Protein AF-A0A0C9Z236-F1 (afdb_monomer)

Secondary structure (DSSP, 8-state):
-HHHHHHHHHHHTS--------SS-SS-GGGGS-TT-SS--HHHHH-HHHHHHHHHHHHH---SSHHHHHHHHHHHHHHHHHHHHHHH--TT-TTTTT-HHHHT---SHHHHHHHHHHHHHHHHHHHHHHTT------------------------------

Solvent-accessible surface area (backbone atoms only — not comparable to full-atom values): 10192 Å² total; per-residue (Å²): 113,74,66,63,52,51,43,52,53,56,34,70,70,31,53,82,58,86,75,75,84,68,86,72,78,88,56,61,74,71,32,73,53,64,89,82,58,90,68,78,65,61,56,53,27,63,34,68,65,52,36,52,51,51,49,49,40,53,47,66,61,83,68,81,27,24,76,60,32,51,44,42,54,47,31,54,49,50,54,42,50,50,16,52,47,39,65,71,65,50,80,84,37,85,92,50,52,86,40,63,55,51,81,61,34,69,28,34,71,70,50,36,49,53,49,52,51,37,49,50,54,44,43,54,51,53,56,60,60,54,77,73,66,74,88,85,82,83,77,87,90,80,85,83,88,84,81,87,85,82,88,87,78,95,80,83,87,85,87,81,89,129

Organism: NCBI:txid765257

Mean predicted aligned error: 12.93 Å

pLDDT: mean 76.94, std 20.73, range [34.56, 97.19]

Sequence (162 aa):
MPRYQKLVELVVALPETESHISTEPALPEWALWTWGAKYLPEHIHLDRDSFLKALAQLEGEKFGSFNQGGPIVLGLGLLLRECNRAQEVEEDDPEVSHLDFLLNSNLGIQRAEDVLCAVESVIARLEQGSVGMNPEEMDNHKDKEDAEKKAGTSKEKEKARK

Structure (mmCIF, N/CA/C/O backbone):
data_AF-A0A0C9Z236-F1
#
_entry.id   AF-A0A0C9Z236-F1
#
loop_
_atom_site.group_PDB
_atom_site.id
_atom_site.type_symbol
_atom_site.label_atom_id
_atom_site.label_alt_id
_atom_site.label_comp_id
_atom_site.label_asym_id
_atom_site.label_entity_id
_atom_site.label_seq_id
_atom_site.pdbx_PDB_ins_code
_atom_site.Cartn_x
_atom_site.Cartn_y
_atom_site.Cartn_z
_atom_site.occupancy
_atom_site.B_iso_or_equiv
_atom_site.auth_seq_id
_atom_site.auth_comp_id
_atom_site.auth_asym_id
_atom_site.auth_atom_id
_atom_site.pdbx_PDB_model_num
ATOM 1 N N . MET A 1 1 ? 2.633 12.594 2.552 1.00 66.00 1 MET A N 1
ATOM 2 C CA . MET A 1 1 ? 1.404 11.786 2.368 1.00 66.00 1 MET A CA 1
ATOM 3 C C . MET A 1 1 ? 0.532 11.857 3.630 1.00 66.00 1 MET A C 1
ATOM 5 O O . MET A 1 1 ? 0.653 10.986 4.482 1.00 66.00 1 MET A O 1
ATOM 9 N N . PRO A 1 2 ? -0.327 12.882 3.793 1.00 83.19 2 PRO A N 1
ATOM 10 C CA . PRO A 1 2 ? -1.093 13.087 5.034 1.00 83.19 2 PRO A CA 1
ATOM 11 C C . PRO A 1 2 ? -2.059 11.941 5.388 1.00 83.19 2 PRO A C 1
ATOM 13 O O . PRO A 1 2 ? -2.239 11.624 6.557 1.00 83.19 2 PRO A O 1
ATOM 16 N N . ARG A 1 3 ? -2.651 11.285 4.380 1.00 90.06 3 ARG A N 1
ATOM 17 C CA . ARG A 1 3 ? -3.635 10.201 4.570 1.00 90.06 3 ARG A CA 1
ATOM 18 C C . ARG A 1 3 ? -3.008 8.938 5.158 1.00 90.06 3 ARG A C 1
ATOM 20 O O . ARG A 1 3 ? -3.497 8.411 6.146 1.00 90.06 3 ARG A O 1
ATOM 27 N N . TYR A 1 4 ? -1.892 8.491 4.585 1.00 91.25 4 TYR A N 1
ATOM 28 C CA . TYR A 1 4 ? -1.168 7.324 5.089 1.00 91.25 4 TYR A CA 1
ATOM 29 C C . TYR A 1 4 ? -0.648 7.556 6.516 1.00 91.25 4 TYR A C 1
ATOM 31 O O . TYR A 1 4 ? -0.754 6.675 7.360 1.00 91.25 4 TYR A O 1
ATOM 39 N N . GLN A 1 5 ? -0.175 8.772 6.811 1.00 93.38 5 GLN A N 1
ATOM 40 C CA . GLN A 1 5 ? 0.234 9.156 8.163 1.00 93.38 5 GLN A CA 1
ATOM 41 C C . GLN A 1 5 ? -0.924 9.045 9.170 1.00 93.38 5 GLN A C 1
ATOM 43 O O . GLN A 1 5 ? -0.751 8.455 10.232 1.00 93.38 5 GLN A O 1
ATOM 48 N N . LYS A 1 6 ? -2.123 9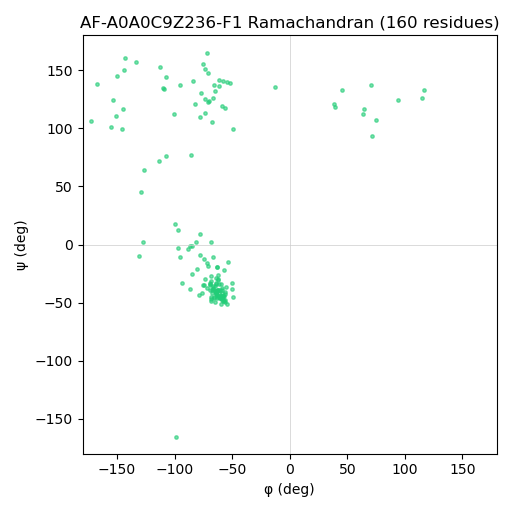.520 8.808 1.00 94.38 6 LYS A N 1
ATOM 49 C CA . LYS A 1 6 ? -3.328 9.362 9.636 1.00 94.38 6 LYS A CA 1
ATOM 50 C C . LYS A 1 6 ? -3.651 7.888 9.912 1.00 94.38 6 LYS A C 1
ATOM 52 O O . LYS A 1 6 ? -3.997 7.541 11.035 1.00 94.38 6 LYS A O 1
ATOM 57 N N . LEU A 1 7 ? -3.530 7.012 8.910 1.00 94.50 7 LEU A N 1
ATOM 58 C CA . LEU A 1 7 ? -3.733 5.573 9.107 1.00 94.50 7 LEU A CA 1
ATOM 59 C C . LEU A 1 7 ? -2.732 4.997 10.122 1.00 94.50 7 LEU A C 1
ATOM 61 O O . LEU A 1 7 ? -3.139 4.270 11.023 1.00 94.50 7 LEU A O 1
ATOM 65 N N . VAL A 1 8 ? -1.446 5.347 10.004 1.00 93.81 8 VAL A N 1
ATOM 66 C CA . VAL A 1 8 ? -0.407 4.926 10.960 1.00 93.81 8 VAL A CA 1
ATOM 67 C C . VAL A 1 8 ? -0.774 5.359 12.380 1.00 93.81 8 VAL A C 1
ATOM 69 O O . VAL A 1 8 ? -0.737 4.539 13.291 1.00 93.81 8 VAL A O 1
ATOM 72 N N . GLU A 1 9 ? -1.174 6.617 12.566 1.00 94.38 9 GLU A N 1
ATOM 73 C CA . GLU A 1 9 ? -1.571 7.159 13.873 1.00 94.38 9 GLU A CA 1
ATOM 74 C C . GLU A 1 9 ? -2.759 6.406 14.480 1.00 94.38 9 GLU A C 1
ATOM 76 O O . GLU A 1 9 ? -2.717 6.041 15.654 1.00 94.38 9 GLU A O 1
ATOM 81 N N . LEU A 1 10 ? -3.787 6.115 13.676 1.00 93.50 10 LEU A N 1
ATOM 82 C CA . LEU A 1 10 ? -4.948 5.348 14.128 1.00 93.50 10 LEU A CA 1
ATOM 83 C C . LEU A 1 10 ? -4.569 3.925 14.546 1.00 93.50 10 LEU A C 1
ATOM 85 O O . LEU A 1 10 ? -5.036 3.460 15.579 1.00 93.50 10 LEU A O 1
ATOM 89 N N . VAL A 1 11 ? -3.719 3.240 13.774 1.00 91.50 11 VAL A N 1
ATOM 90 C CA . VAL A 1 11 ? -3.295 1.867 14.092 1.00 91.50 11 VAL A CA 1
ATOM 91 C C . VAL A 1 11 ? -2.393 1.821 15.323 1.00 91.50 11 VAL A C 1
ATOM 93 O O . VAL A 1 11 ? -2.554 0.926 16.146 1.00 91.50 11 VAL A O 1
ATOM 96 N N . VAL A 1 12 ? -1.482 2.784 15.485 1.00 91.50 12 VAL A N 1
ATOM 97 C CA . VAL A 1 12 ? -0.617 2.898 16.675 1.00 91.50 12 VAL A CA 1
ATOM 98 C C . VAL A 1 12 ? -1.430 3.171 17.945 1.00 91.50 12 VAL A C 1
ATOM 100 O O . VAL A 1 12 ? -1.023 2.761 19.026 1.00 91.50 12 VAL A O 1
ATOM 103 N N . ALA A 1 13 ? -2.585 3.829 17.828 1.00 92.00 13 ALA A N 1
ATOM 104 C CA . ALA A 1 13 ? -3.485 4.069 18.953 1.00 92.00 13 ALA A CA 1
ATOM 105 C C . ALA A 1 13 ? -4.344 2.847 19.346 1.00 92.00 13 ALA A C 1
ATOM 107 O O . ALA A 1 13 ? -5.031 2.898 20.368 1.00 92.00 13 ALA A O 1
ATOM 108 N N . LEU A 1 14 ? -4.345 1.764 18.557 1.00 90.31 14 LEU A N 1
ATOM 109 C CA . LEU A 1 14 ? -5.096 0.549 18.880 1.00 90.31 14 LEU A CA 1
ATOM 110 C C . LEU A 1 14 ? -4.435 -0.233 20.022 1.00 90.31 14 LEU A C 1
ATOM 112 O O . LEU A 1 14 ? -3.211 -0.224 20.153 1.00 90.31 14 LEU A O 1
ATOM 116 N N . PRO A 1 15 ? -5.219 -0.976 20.823 1.00 88.38 15 PRO A N 1
ATOM 117 C CA . PRO A 1 15 ? -4.661 -1.796 21.885 1.00 88.38 15 PRO A CA 1
ATOM 118 C C . PRO A 1 15 ? -3.725 -2.875 21.327 1.00 88.38 15 PRO A C 1
ATOM 120 O O . PRO A 1 15 ? -4.002 -3.520 20.308 1.00 88.38 15 PRO A O 1
ATOM 123 N N . GLU A 1 16 ? -2.634 -3.125 22.044 1.00 82.94 16 GLU A N 1
ATOM 124 C CA . GLU A 1 16 ? -1.822 -4.324 21.866 1.00 82.94 16 GLU A CA 1
ATOM 125 C C . GLU A 1 16 ? -2.549 -5.485 22.550 1.00 82.94 16 GLU A C 1
ATOM 127 O O . GLU A 1 16 ? -2.697 -5.520 23.769 1.00 82.94 16 GLU A O 1
ATOM 132 N N . THR A 1 17 ? -3.083 -6.421 21.768 1.00 75.94 17 THR A N 1
ATOM 133 C CA . THR A 1 17 ? -3.713 -7.638 22.300 1.00 75.94 17 THR A CA 1
ATOM 134 C C . THR A 1 17 ? -2.833 -8.828 21.957 1.00 75.94 17 THR A C 1
ATOM 136 O O . THR A 1 17 ? -2.372 -8.933 20.816 1.00 75.94 17 THR A O 1
ATOM 139 N N . GLU A 1 18 ? -2.594 -9.729 22.913 1.00 57.56 18 GLU A N 1
ATOM 140 C CA . GLU A 1 18 ? -1.929 -10.998 22.614 1.00 57.56 18 GLU A CA 1
ATOM 141 C C . GLU A 1 18 ? -2.756 -11.745 21.567 1.00 57.56 18 GLU A C 1
ATOM 143 O O . GLU A 1 18 ? -3.938 -12.040 21.762 1.00 57.56 18 GLU A O 1
ATOM 148 N N . SER A 1 19 ? -2.151 -12.005 20.409 1.00 53.66 19 SER A N 1
ATOM 149 C CA . SER A 1 19 ? -2.810 -12.760 19.358 1.00 53.66 19 SER A CA 1
ATOM 150 C C . SER A 1 19 ? -2.981 -14.197 19.845 1.00 53.66 19 SER A C 1
ATOM 152 O O . SER A 1 19 ? -2.023 -14.974 19.853 1.00 53.66 19 SER A O 1
ATOM 154 N N . HIS A 1 20 ? -4.198 -14.586 20.217 1.00 51.81 20 HIS A N 1
ATOM 155 C CA . HIS A 1 20 ? -4.556 -15.996 20.163 1.00 51.81 20 HIS A CA 1
ATOM 156 C C . HIS A 1 20 ? -4.320 -16.441 18.721 1.00 51.81 20 HIS A C 1
ATOM 158 O O . HIS A 1 20 ? -4.895 -15.860 17.803 1.00 51.81 20 HIS A O 1
ATOM 164 N N . ILE A 1 21 ? -3.394 -17.385 18.540 1.00 46.97 21 ILE A N 1
ATOM 165 C CA . ILE A 1 21 ? -2.898 -17.863 17.247 1.00 46.97 21 ILE A CA 1
ATOM 166 C C . ILE A 1 21 ? -4.098 -18.193 16.352 1.00 46.97 21 ILE A C 1
ATOM 168 O O . ILE A 1 21 ? -4.722 -19.244 16.493 1.00 46.97 21 ILE A O 1
ATOM 172 N N . SER A 1 22 ? -4.438 -17.273 15.451 1.00 51.56 22 SER A N 1
ATOM 173 C CA . SER A 1 22 ? -5.369 -17.543 14.366 1.00 51.56 22 SER A CA 1
ATOM 174 C C . SER A 1 22 ? -4.607 -18.342 13.323 1.00 51.56 22 SER A C 1
ATOM 176 O O . SER A 1 22 ? -3.475 -18.010 12.970 1.00 51.56 22 SER A O 1
ATOM 178 N N . THR A 1 23 ? -5.199 -19.444 12.884 1.00 53.34 23 THR A N 1
ATOM 179 C CA . THR A 1 23 ? -4.620 -20.313 11.864 1.00 53.34 23 THR A CA 1
ATOM 180 C C . THR A 1 23 ? -4.676 -19.581 10.516 1.00 53.34 23 THR A C 1
ATOM 182 O O . THR A 1 23 ? -5.754 -19.175 10.100 1.00 53.34 23 THR A O 1
ATOM 185 N N . GLU A 1 24 ? -3.503 -19.422 9.892 1.00 50.25 24 GLU A N 1
ATOM 186 C CA . GLU A 1 24 ? -3.189 -18.726 8.625 1.00 50.25 24 GLU A CA 1
ATOM 187 C C . GLU A 1 24 ? -3.282 -17.184 8.598 1.00 50.25 24 GLU A C 1
ATOM 189 O O . GLU A 1 24 ? -4.227 -16.590 9.120 1.00 50.25 24 GLU A O 1
ATOM 194 N N . PRO A 1 25 ? -2.306 -16.500 7.962 1.00 51.72 25 PRO A N 1
ATOM 195 C CA . PRO A 1 25 ? -2.398 -15.066 7.738 1.00 51.72 25 PRO A CA 1
ATOM 196 C C . PRO A 1 25 ? -3.431 -14.784 6.638 1.00 51.72 25 PRO A C 1
ATOM 198 O O . PRO A 1 25 ? -3.296 -15.256 5.513 1.00 51.72 25 PRO A O 1
ATOM 201 N N . ALA A 1 26 ? -4.429 -13.948 6.930 1.00 68.62 26 ALA A N 1
ATOM 202 C CA . ALA A 1 26 ? -5.390 -13.441 5.941 1.00 68.62 26 ALA A CA 1
ATOM 203 C C . ALA A 1 26 ? -4.763 -12.470 4.909 1.00 68.62 26 ALA A C 1
ATOM 205 O O . ALA A 1 26 ? -5.452 -11.931 4.044 1.00 68.62 26 ALA A O 1
ATOM 206 N N . LEU A 1 27 ? -3.450 -12.238 4.996 1.00 76.81 27 LEU A N 1
ATOM 207 C CA . LEU A 1 27 ? -2.720 -11.221 4.250 1.00 76.81 27 LEU A CA 1
ATOM 208 C C . LEU A 1 27 ? -1.759 -11.848 3.234 1.00 76.81 27 LEU A C 1
ATOM 210 O O . LEU A 1 27 ? -1.266 -12.955 3.466 1.00 76.81 27 LEU A O 1
ATOM 214 N N . PRO A 1 28 ? -1.441 -11.139 2.133 1.00 75.69 28 PRO A N 1
ATOM 215 C CA . PRO A 1 28 ? -0.392 -11.567 1.216 1.00 75.69 28 PRO A CA 1
ATOM 216 C C . PRO A 1 28 ? 0.915 -11.849 1.965 1.00 75.69 28 PRO A C 1
ATOM 218 O O . PRO A 1 28 ? 1.307 -11.075 2.835 1.00 75.69 28 PRO A O 1
ATOM 221 N N . GLU A 1 29 ? 1.625 -12.919 1.605 1.00 78.44 29 GLU A N 1
ATOM 222 C CA . GLU A 1 29 ? 2.864 -13.323 2.291 1.00 78.44 29 GLU A CA 1
ATOM 223 C C . GLU A 1 29 ? 3.910 -12.196 2.321 1.00 78.44 29 GLU A C 1
ATOM 225 O O . GLU A 1 29 ? 4.579 -11.975 3.330 1.00 78.44 29 GLU A O 1
ATOM 230 N N . TRP A 1 30 ? 3.997 -11.410 1.246 1.00 80.00 30 TRP A N 1
ATOM 231 C CA . TRP A 1 30 ? 4.899 -10.263 1.172 1.00 80.00 30 TRP A CA 1
ATOM 232 C C . TRP A 1 30 ? 4.476 -9.087 2.061 1.00 80.00 30 TRP A C 1
ATOM 234 O O . TRP A 1 30 ? 5.304 -8.240 2.375 1.00 80.00 30 TRP A O 1
ATOM 244 N N . ALA A 1 31 ? 3.222 -9.015 2.516 1.00 73.56 31 ALA A N 1
ATOM 245 C CA . ALA A 1 31 ? 2.789 -8.000 3.482 1.00 73.56 31 ALA A CA 1
ATOM 246 C C . ALA A 1 31 ? 3.309 -8.300 4.901 1.00 73.56 31 ALA A C 1
ATOM 248 O O . ALA A 1 31 ? 3.277 -7.433 5.771 1.00 73.56 31 ALA A O 1
ATOM 249 N N . LEU A 1 32 ? 3.835 -9.512 5.121 1.00 71.62 32 LEU A N 1
ATOM 250 C CA . LEU A 1 32 ? 4.590 -9.892 6.316 1.00 71.62 32 LEU A CA 1
ATOM 251 C C . LEU A 1 32 ? 6.095 -9.606 6.169 1.00 71.62 32 LEU A C 1
ATOM 253 O O . LEU A 1 32 ? 6.860 -9.842 7.106 1.00 71.62 32 LEU A O 1
ATOM 257 N N . TRP A 1 33 ? 6.552 -9.134 5.001 1.00 69.00 33 TRP A N 1
ATOM 258 C CA . TRP A 1 33 ? 7.965 -8.842 4.776 1.00 69.00 33 TRP A CA 1
ATOM 259 C C . TRP A 1 33 ? 8.421 -7.620 5.551 1.00 69.00 33 TRP A C 1
ATOM 261 O O . TRP A 1 33 ? 7.709 -6.633 5.709 1.00 69.00 33 TRP A O 1
ATOM 271 N N . THR A 1 34 ? 9.681 -7.651 5.967 1.00 59.12 34 THR A N 1
ATOM 272 C CA . THR A 1 34 ? 10.339 -6.469 6.506 1.00 59.12 34 THR A CA 1
ATOM 273 C C . THR A 1 34 ? 10.701 -5.507 5.372 1.00 59.12 34 THR A C 1
ATOM 275 O O . THR A 1 34 ? 10.929 -5.906 4.228 1.00 59.12 34 THR A O 1
ATOM 278 N N . TRP A 1 35 ? 10.820 -4.217 5.695 1.00 56.78 35 TRP A N 1
ATOM 279 C CA . TRP A 1 35 ? 11.199 -3.152 4.753 1.00 56.78 35 TRP A CA 1
ATOM 280 C C . TRP A 1 35 ? 12.507 -3.403 3.976 1.00 56.78 35 TRP A C 1
ATOM 282 O O . TRP A 1 35 ? 12.751 -2.719 2.981 1.00 56.78 35 TRP A O 1
ATOM 292 N N . GLY A 1 36 ? 13.334 -4.359 4.422 1.00 58.12 36 GLY A N 1
ATOM 293 C CA . GLY A 1 36 ? 14.622 -4.713 3.826 1.00 58.12 36 GLY A CA 1
ATOM 294 C C . GLY 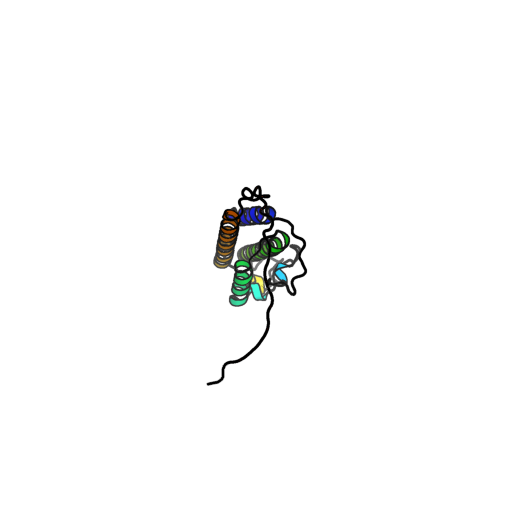A 1 36 ? 14.542 -5.445 2.482 1.00 58.12 36 GLY A C 1
ATOM 295 O O . GLY A 1 36 ? 15.543 -5.481 1.770 1.00 58.12 36 GLY A O 1
ATOM 296 N N . ALA A 1 37 ? 13.384 -5.993 2.095 1.00 68.88 37 ALA A N 1
ATOM 297 C CA . ALA A 1 37 ? 13.205 -6.525 0.745 1.00 68.88 37 ALA A CA 1
ATOM 298 C C . ALA A 1 37 ? 13.251 -5.387 -0.294 1.00 68.88 37 ALA A C 1
ATOM 300 O O . ALA A 1 37 ? 12.509 -4.398 -0.184 1.00 68.88 37 ALA A O 1
ATOM 301 N N . LYS A 1 38 ? 14.132 -5.526 -1.301 1.00 80.06 38 LYS A N 1
ATOM 302 C CA . LYS A 1 38 ? 14.419 -4.450 -2.263 1.00 80.06 38 LYS A CA 1
ATOM 303 C C . LYS A 1 38 ? 13.219 -4.125 -3.152 1.00 80.06 38 LYS A C 1
ATOM 305 O O . LYS A 1 38 ? 13.011 -2.943 -3.359 1.00 80.06 38 LYS A O 1
ATOM 310 N N . TYR A 1 39 ? 12.417 -5.100 -3.584 1.00 85.19 39 TYR A N 1
ATOM 311 C CA . TYR A 1 39 ? 11.205 -4.912 -4.406 1.00 85.19 39 TYR A CA 1
ATOM 312 C C . TYR A 1 39 ? 10.118 -5.903 -3.988 1.00 85.19 39 TYR A C 1
ATOM 314 O O . TYR A 1 39 ? 10.437 -6.910 -3.351 1.00 85.19 39 TYR A O 1
ATOM 322 N N . LEU A 1 40 ? 8.855 -5.632 -4.330 1.00 89.56 40 LEU A N 1
ATOM 323 C CA . LEU A 1 40 ? 7.801 -6.645 -4.212 1.00 89.56 40 LEU A CA 1
ATOM 324 C C . LEU A 1 40 ? 7.964 -7.725 -5.295 1.00 89.56 40 LEU A C 1
ATOM 326 O O . LEU A 1 40 ? 8.714 -7.535 -6.254 1.00 89.56 40 LEU A O 1
ATOM 330 N N . PRO A 1 41 ? 7.291 -8.882 -5.154 1.00 90.00 41 PRO A N 1
ATOM 331 C CA . PRO A 1 41 ? 7.316 -9.912 -6.183 1.00 90.00 41 PRO A CA 1
ATOM 332 C C . PRO A 1 41 ? 6.904 -9.384 -7.563 1.00 90.00 41 PRO A C 1
ATOM 334 O O . PRO A 1 41 ? 5.923 -8.655 -7.689 1.00 90.00 41 PRO A O 1
ATOM 337 N N . GLU A 1 42 ? 7.598 -9.834 -8.607 1.00 91.31 42 GLU A N 1
ATOM 338 C CA . GLU A 1 42 ? 7.403 -9.414 -10.004 1.00 91.31 42 GLU A CA 1
ATOM 339 C C . GLU A 1 42 ? 5.941 -9.477 -10.481 1.00 91.31 42 GLU A C 1
ATOM 341 O O . GLU A 1 42 ? 5.469 -8.575 -11.170 1.00 91.31 42 GLU A O 1
ATOM 346 N N . HIS A 1 43 ? 5.181 -10.495 -10.069 1.00 91.19 43 HIS A N 1
ATOM 347 C CA . HIS A 1 43 ? 3.773 -10.624 -10.456 1.00 91.19 43 HIS A CA 1
ATOM 348 C C . HIS A 1 43 ? 2.900 -9.459 -9.960 1.00 91.19 43 HIS A C 1
ATOM 350 O O . HIS A 1 43 ? 1.910 -9.139 -10.603 1.00 91.19 43 HIS A O 1
ATOM 356 N N . ILE A 1 44 ? 3.271 -8.779 -8.869 1.00 93.25 44 ILE A N 1
ATOM 357 C CA . ILE A 1 44 ? 2.575 -7.566 -8.416 1.00 93.25 44 ILE A CA 1
ATOM 358 C C . ILE A 1 44 ? 2.803 -6.405 -9.393 1.00 93.25 44 ILE A C 1
ATOM 360 O O . ILE A 1 44 ? 1.915 -5.575 -9.567 1.00 93.25 44 ILE A O 1
ATOM 364 N N . HIS A 1 45 ? 3.963 -6.356 -10.051 1.00 93.12 45 HIS A N 1
ATOM 365 C CA . HIS A 1 45 ? 4.291 -5.324 -11.033 1.00 93.12 45 HIS A CA 1
ATOM 366 C C . HIS A 1 45 ? 3.639 -5.585 -12.388 1.00 93.12 45 HIS A C 1
ATOM 368 O O . HIS A 1 45 ? 3.122 -4.663 -13.015 1.00 93.12 45 HIS A O 1
ATOM 374 N N . LEU A 1 46 ? 3.666 -6.835 -12.846 1.00 93.44 46 LEU A N 1
ATOM 375 C CA . LEU A 1 46 ? 3.275 -7.183 -14.210 1.00 93.44 46 LEU A CA 1
ATOM 376 C C . LEU A 1 46 ? 1.807 -7.587 -14.337 1.00 93.44 46 LEU A C 1
ATOM 378 O O . LEU A 1 46 ? 1.184 -7.294 -15.356 1.00 93.44 46 LEU A O 1
ATOM 382 N N . ASP A 1 47 ? 1.226 -8.222 -13.321 1.00 93.25 47 ASP A N 1
ATOM 383 C CA . ASP A 1 47 ? -0.164 -8.664 -13.360 1.00 93.25 47 ASP A CA 1
ATOM 384 C C . ASP A 1 47 ? -1.081 -7.693 -12.603 1.00 93.25 47 ASP A C 1
ATOM 386 O O . ASP A 1 47 ? -1.067 -7.571 -11.374 1.00 93.25 47 ASP A O 1
ATOM 390 N N . ARG A 1 48 ? -1.939 -7.019 -13.375 1.00 89.19 48 ARG A N 1
ATOM 391 C CA . ARG A 1 48 ? -2.957 -6.104 -12.858 1.00 89.19 48 ARG A CA 1
ATOM 392 C C . ARG A 1 48 ? -3.882 -6.787 -11.852 1.00 89.19 48 ARG A C 1
ATOM 394 O O . ARG A 1 48 ? -4.245 -6.159 -10.855 1.00 89.19 48 ARG A O 1
ATOM 401 N N . ASP A 1 49 ? -4.285 -8.024 -12.116 1.00 92.81 49 ASP A N 1
ATOM 402 C CA . ASP A 1 49 ? -5.255 -8.723 -11.277 1.00 92.81 49 ASP A CA 1
ATOM 403 C C . ASP A 1 49 ? -4.618 -9.123 -9.947 1.00 92.81 49 ASP A C 1
ATOM 405 O O . ASP A 1 49 ? -5.243 -8.982 -8.895 1.00 92.81 49 ASP A O 1
ATOM 409 N N . SER A 1 50 ? -3.345 -9.524 -9.968 1.00 92.56 50 SER A N 1
ATOM 410 C CA . SER A 1 50 ? -2.557 -9.784 -8.763 1.00 92.56 50 SER A CA 1
ATOM 411 C C . SER A 1 50 ? -2.457 -8.563 -7.848 1.00 92.56 50 SER A C 1
ATOM 413 O O . SER A 1 50 ? -2.722 -8.680 -6.648 1.00 92.56 50 SER A O 1
ATOM 415 N N . PHE A 1 51 ? -2.141 -7.383 -8.395 1.00 94.19 51 PHE A N 1
ATOM 416 C CA . PHE A 1 51 ? -2.116 -6.144 -7.612 1.00 94.19 51 PHE A CA 1
ATOM 417 C C . PHE A 1 51 ? -3.483 -5.834 -6.996 1.00 94.19 51 PHE A C 1
ATOM 419 O O . PHE A 1 51 ? -3.588 -5.613 -5.789 1.00 94.19 51 PHE A O 1
ATOM 426 N N . LEU A 1 52 ? -4.542 -5.837 -7.813 1.00 94.69 52 LEU A N 1
ATOM 427 C CA . LEU A 1 52 ? -5.891 -5.488 -7.362 1.00 94.69 52 LEU A CA 1
ATOM 428 C C . LEU A 1 52 ? -6.409 -6.467 -6.311 1.00 94.69 52 LEU A C 1
ATOM 430 O O . LEU A 1 52 ? -7.031 -6.052 -5.337 1.00 94.69 52 LEU A O 1
ATOM 434 N N . LYS A 1 53 ? -6.118 -7.759 -6.473 1.00 94.06 53 LYS A N 1
ATOM 435 C CA . LYS A 1 53 ? -6.465 -8.785 -5.493 1.00 94.06 53 LYS A CA 1
ATOM 436 C C . LYS A 1 53 ? -5.760 -8.542 -4.164 1.00 94.06 53 LYS A C 1
ATOM 438 O O . LYS A 1 53 ? -6.408 -8.617 -3.123 1.00 94.06 53 LYS A O 1
ATOM 443 N N . ALA A 1 54 ? -4.465 -8.236 -4.186 1.00 93.44 54 ALA A N 1
ATOM 444 C CA . ALA A 1 54 ? -3.725 -7.976 -2.960 1.00 93.44 54 ALA A CA 1
ATOM 445 C C . ALA A 1 54 ? -4.181 -6.682 -2.269 1.00 93.44 54 ALA A C 1
ATOM 447 O O . ALA A 1 54 ? -4.334 -6.655 -1.048 1.00 93.44 54 ALA A O 1
ATOM 448 N N . LEU A 1 55 ? -4.473 -5.636 -3.048 1.00 95.69 55 LEU A N 1
ATOM 449 C CA . LEU A 1 55 ? -5.056 -4.401 -2.533 1.00 95.69 55 LEU A CA 1
ATOM 450 C C . LEU A 1 55 ? -6.424 -4.657 -1.887 1.00 95.69 55 LEU A C 1
ATOM 452 O O . LEU A 1 55 ? -6.652 -4.221 -0.765 1.00 95.69 55 LEU A O 1
ATOM 456 N N . ALA A 1 56 ? -7.294 -5.426 -2.545 1.00 94.62 56 ALA A N 1
ATOM 457 C CA . ALA A 1 56 ? -8.608 -5.787 -2.017 1.00 94.62 56 ALA A CA 1
ATOM 458 C C . ALA A 1 56 ? -8.524 -6.647 -0.744 1.00 94.62 56 ALA A C 1
ATOM 460 O O . ALA A 1 56 ? -9.370 -6.516 0.136 1.00 94.62 56 ALA A O 1
ATOM 461 N N . GLN A 1 57 ? -7.510 -7.510 -0.617 1.00 93.12 57 GLN A N 1
ATOM 462 C CA . GLN A 1 57 ? -7.259 -8.264 0.617 1.00 93.12 57 GLN A CA 1
ATOM 463 C C . GLN A 1 57 ? -6.888 -7.327 1.774 1.00 93.12 57 GLN A C 1
ATOM 465 O O . GLN A 1 57 ? -7.508 -7.393 2.833 1.00 93.12 57 GLN A O 1
ATOM 470 N N . LEU A 1 58 ? -5.940 -6.410 1.554 1.00 93.94 58 LEU A N 1
ATOM 471 C CA . LEU A 1 58 ? -5.529 -5.420 2.558 1.00 93.94 58 LEU A CA 1
ATOM 472 C C . LEU A 1 58 ? -6.676 -4.472 2.936 1.00 93.94 58 LEU A C 1
ATOM 474 O O . LEU A 1 58 ? -6.898 -4.195 4.113 1.00 93.94 58 LEU A O 1
ATOM 478 N N . GLU A 1 59 ? -7.424 -3.988 1.943 1.00 94.75 59 GLU A N 1
ATOM 479 C CA . GLU A 1 59 ? -8.580 -3.117 2.147 1.00 94.75 59 GLU A CA 1
ATOM 480 C C . GLU A 1 59 ? -9.722 -3.850 2.853 1.00 94.75 59 GLU A C 1
ATOM 482 O O . GLU A 1 59 ? -10.404 -3.255 3.681 1.00 94.75 59 GLU A O 1
ATOM 487 N N . GLY A 1 60 ? -9.953 -5.125 2.543 1.00 90.88 60 GLY A N 1
ATOM 488 C CA . GLY A 1 60 ? -11.052 -5.920 3.085 1.00 90.88 60 GLY A CA 1
ATOM 489 C C . GLY A 1 60 ? -10.849 -6.334 4.540 1.00 90.88 60 GLY A C 1
ATOM 490 O O . GLY A 1 60 ? -11.831 -6.428 5.284 1.00 90.88 60 GLY A O 1
ATOM 491 N N . GLU A 1 61 ? -9.599 -6.501 4.970 1.00 90.00 61 GLU A N 1
ATOM 492 C CA . GLU A 1 61 ? -9.269 -7.017 6.296 1.00 90.00 61 GLU A CA 1
ATOM 493 C C . GLU A 1 61 ? -9.796 -6.104 7.414 1.00 90.00 61 GLU A C 1
ATOM 495 O O . GLU A 1 61 ? -9.736 -4.869 7.339 1.00 90.00 61 GLU A O 1
ATOM 500 N N . LYS A 1 62 ? -10.372 -6.718 8.451 1.00 89.94 62 LYS A N 1
ATOM 501 C CA . LYS A 1 62 ? -10.906 -6.022 9.627 1.00 89.94 62 LYS A CA 1
ATOM 502 C C . LYS A 1 62 ? -10.005 -6.305 10.814 1.00 89.94 62 LYS A C 1
ATOM 504 O O . LYS A 1 62 ? -9.685 -7.453 11.088 1.00 89.94 62 LYS A O 1
ATOM 509 N N . PHE A 1 63 ? -9.665 -5.265 11.559 1.00 88.94 63 PHE A N 1
ATOM 510 C CA . PHE A 1 63 ? -8.785 -5.383 12.710 1.00 88.94 63 PHE A CA 1
ATOM 511 C C . PHE A 1 63 ? -9.216 -4.436 13.824 1.00 88.94 63 PHE A C 1
ATOM 513 O O . PHE A 1 63 ? -9.796 -3.382 13.566 1.00 88.94 63 PHE A O 1
ATOM 520 N N . GLY A 1 64 ? -8.937 -4.840 15.063 1.00 87.56 64 GLY A N 1
ATOM 521 C CA . GLY A 1 64 ? -9.220 -4.047 16.265 1.00 87.56 64 GLY A CA 1
ATOM 522 C C . GLY A 1 64 ? -8.015 -3.871 17.187 1.00 87.56 64 GLY A C 1
ATOM 523 O O . GLY A 1 64 ? -8.146 -3.276 18.249 1.00 87.56 64 GLY A O 1
ATOM 524 N N . SER A 1 65 ? -6.850 -4.393 16.800 1.00 87.38 65 SER A N 1
ATOM 525 C CA . SER A 1 65 ? -5.612 -4.331 17.581 1.00 87.38 65 SER A CA 1
ATOM 526 C C . SER A 1 65 ? -4.432 -3.910 16.712 1.00 87.38 65 SER A C 1
ATOM 528 O O . SER A 1 65 ? -4.441 -4.118 15.493 1.00 87.38 65 SER A O 1
ATOM 530 N N . PHE A 1 66 ? -3.390 -3.374 17.348 1.00 87.94 66 PHE A N 1
ATOM 531 C CA . PHE A 1 66 ? -2.144 -3.009 16.672 1.00 87.94 66 PHE A CA 1
ATOM 532 C C . PHE A 1 66 ? -1.516 -4.208 15.944 1.00 87.94 66 PHE A C 1
ATOM 534 O O . PHE A 1 66 ? -1.140 -4.096 14.781 1.00 87.94 66 PHE A O 1
ATOM 541 N N . ASN A 1 67 ? -1.478 -5.381 16.585 1.00 85.94 67 ASN A N 1
ATOM 542 C CA . ASN A 1 67 ? -0.859 -6.591 16.028 1.00 85.94 67 ASN A CA 1
ATOM 543 C C . ASN A 1 67 ? -1.533 -7.076 14.735 1.00 85.94 67 ASN A C 1
ATOM 545 O O . ASN A 1 67 ? -0.878 -7.658 13.875 1.00 85.94 67 ASN A O 1
ATOM 549 N N . GLN A 1 68 ? -2.833 -6.816 14.583 1.00 86.81 68 GLN A N 1
ATOM 550 C CA . GLN A 1 68 ? -3.583 -7.123 13.364 1.00 86.81 68 GLN A CA 1
ATOM 551 C C . GLN A 1 68 ? -3.489 -5.992 12.327 1.00 86.81 68 GLN A C 1
ATOM 553 O O . GLN A 1 68 ? -3.384 -6.257 11.133 1.00 86.81 68 GLN A O 1
ATOM 558 N N . GLY A 1 69 ? -3.510 -4.732 12.773 1.00 88.62 69 GLY A N 1
ATOM 559 C CA . GLY A 1 69 ? -3.463 -3.560 11.896 1.00 88.62 69 GLY A CA 1
ATOM 560 C C . GLY A 1 69 ? -2.084 -3.267 11.307 1.00 88.62 69 GLY A C 1
ATOM 561 O O . GLY A 1 69 ? -1.982 -2.829 10.164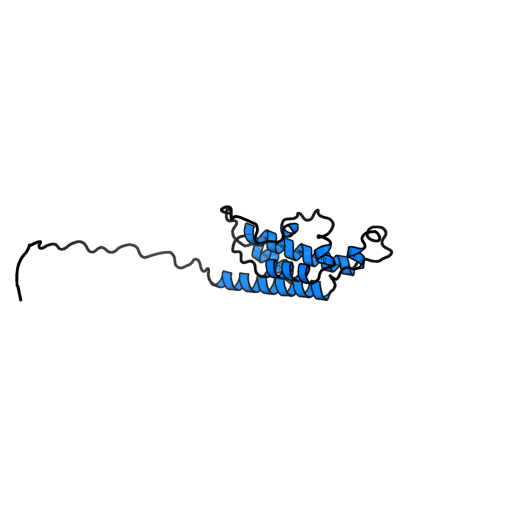 1.00 88.62 69 GLY A O 1
ATOM 562 N N . GLY A 1 70 ? -1.015 -3.529 12.058 1.00 89.12 70 GLY A N 1
ATOM 563 C CA . GLY A 1 70 ? 0.366 -3.237 11.669 1.00 89.12 70 GLY A CA 1
ATOM 564 C C . GLY A 1 70 ? 0.759 -3.841 10.315 1.00 89.12 70 GLY A C 1
ATOM 565 O O . GLY A 1 70 ? 1.211 -3.096 9.443 1.00 89.12 70 GLY A O 1
ATOM 566 N N . PRO A 1 71 ? 0.535 -5.148 10.082 1.00 89.50 71 PRO A N 1
ATOM 567 C CA . PRO A 1 71 ? 0.781 -5.774 8.782 1.00 89.50 71 PRO A CA 1
ATOM 568 C C . PRO A 1 71 ? -0.027 -5.167 7.622 1.00 89.50 71 PRO A C 1
ATOM 570 O O . PRO A 1 71 ? 0.481 -5.071 6.507 1.00 89.50 71 PRO A O 1
ATOM 573 N N . ILE A 1 72 ? -1.259 -4.705 7.866 1.00 91.94 72 ILE A N 1
ATOM 574 C CA . ILE A 1 72 ? -2.095 -4.058 6.838 1.00 91.94 72 ILE A CA 1
ATOM 575 C C . ILE A 1 72 ? -1.502 -2.706 6.448 1.00 91.94 72 ILE A C 1
ATOM 577 O O . ILE A 1 72 ? -1.344 -2.413 5.262 1.00 91.94 72 ILE A O 1
ATOM 581 N N . VAL A 1 73 ? -1.123 -1.900 7.446 1.00 92.00 73 VAL A N 1
ATOM 582 C CA . VAL A 1 73 ? -0.435 -0.620 7.227 1.00 92.00 73 VAL A CA 1
ATOM 583 C C . VAL A 1 73 ? 0.845 -0.846 6.434 1.00 92.00 73 VAL A C 1
ATOM 585 O O . VAL A 1 73 ? 1.054 -0.198 5.412 1.00 92.00 73 VAL A O 1
ATOM 588 N N . LEU A 1 74 ? 1.662 -1.813 6.855 1.00 90.44 74 LEU A N 1
ATOM 589 C CA . LEU A 1 74 ? 2.897 -2.172 6.170 1.00 90.44 74 LEU A CA 1
ATOM 590 C C . LEU A 1 74 ? 2.649 -2.583 4.714 1.00 90.44 74 LEU A C 1
ATOM 592 O O . LEU A 1 74 ? 3.303 -2.046 3.822 1.00 90.44 74 LEU A O 1
ATOM 596 N N . GLY A 1 75 ? 1.683 -3.469 4.459 1.00 92.69 75 GLY A N 1
ATOM 597 C CA . GLY A 1 75 ? 1.330 -3.916 3.113 1.00 92.69 75 GLY A CA 1
ATOM 598 C C . GLY A 1 75 ? 0.903 -2.768 2.194 1.00 92.69 75 GLY A C 1
ATOM 599 O O . GLY A 1 75 ? 1.413 -2.650 1.080 1.00 92.69 75 GLY A O 1
ATOM 600 N N . LEU A 1 76 ? 0.039 -1.867 2.675 1.00 94.56 76 LEU A N 1
ATOM 601 C CA . LEU A 1 76 ? -0.372 -0.671 1.926 1.00 94.56 76 LEU A CA 1
ATOM 602 C C . LEU A 1 76 ? 0.818 0.262 1.652 1.00 94.56 76 LEU A C 1
ATOM 604 O O . LEU A 1 76 ? 0.946 0.799 0.551 1.00 94.56 76 LEU A O 1
ATOM 608 N N . GLY A 1 77 ? 1.719 0.423 2.623 1.00 93.50 77 GLY A N 1
ATOM 609 C CA . GLY A 1 77 ? 2.945 1.204 2.462 1.00 93.50 77 GLY A CA 1
ATOM 610 C C . GLY A 1 77 ? 3.899 0.617 1.425 1.00 93.50 77 GLY A C 1
ATOM 611 O O . GLY A 1 77 ? 4.478 1.365 0.637 1.00 93.50 77 GLY A O 1
ATOM 612 N N . LEU A 1 78 ? 4.038 -0.711 1.388 1.00 92.50 78 LEU A N 1
ATOM 613 C CA . LEU A 1 78 ? 4.849 -1.412 0.393 1.00 92.50 78 LEU A CA 1
ATOM 614 C C . LEU A 1 78 ? 4.270 -1.246 -1.017 1.00 92.50 78 LEU A C 1
ATOM 616 O O . LEU A 1 78 ? 5.023 -0.903 -1.925 1.00 92.50 78 LEU A O 1
ATOM 620 N N . LEU A 1 79 ? 2.952 -1.397 -1.203 1.00 94.00 79 LEU A N 1
ATOM 621 C CA . LEU A 1 79 ? 2.311 -1.150 -2.504 1.00 94.00 79 LEU A CA 1
ATOM 622 C C . LEU A 1 79 ? 2.535 0.286 -2.981 1.00 94.00 79 LEU A C 1
ATOM 624 O O . LEU A 1 79 ? 2.900 0.507 -4.135 1.00 94.00 79 LEU A O 1
ATOM 628 N N . 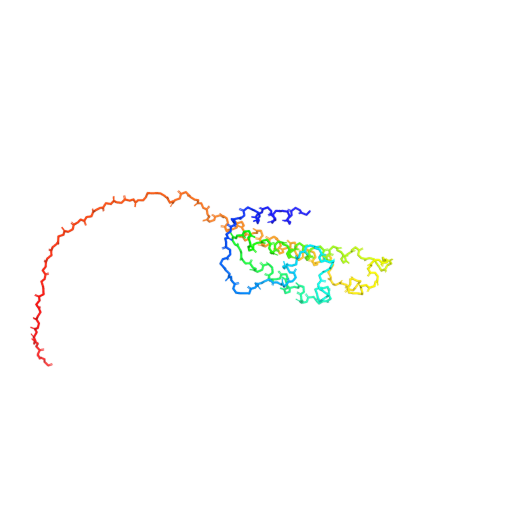LEU A 1 80 ? 2.365 1.264 -2.088 1.00 94.00 80 LEU A N 1
ATOM 629 C CA . LEU A 1 80 ? 2.566 2.674 -2.413 1.00 94.00 80 LEU A CA 1
ATOM 630 C C . LEU A 1 80 ? 4.024 2.972 -2.787 1.00 94.00 80 LEU A C 1
ATOM 632 O O . LEU A 1 80 ? 4.287 3.701 -3.743 1.00 94.00 80 LEU A O 1
ATOM 636 N N . ARG A 1 81 ? 4.977 2.376 -2.059 1.00 91.50 81 ARG A N 1
ATOM 637 C CA . ARG A 1 81 ? 6.412 2.477 -2.345 1.00 91.50 81 ARG A CA 1
ATOM 638 C C . ARG A 1 81 ? 6.747 1.934 -3.731 1.00 91.50 81 ARG A C 1
ATOM 640 O O . ARG A 1 81 ? 7.485 2.590 -4.459 1.00 91.50 81 ARG A O 1
ATOM 647 N N . GLU A 1 82 ? 6.219 0.769 -4.101 1.00 92.00 82 GLU A N 1
ATOM 648 C CA . GLU A 1 82 ? 6.475 0.186 -5.423 1.00 92.00 82 GLU A CA 1
ATOM 649 C C . GLU A 1 82 ? 5.816 0.979 -6.553 1.00 92.00 82 GLU A C 1
ATOM 651 O O . GLU A 1 82 ? 6.429 1.134 -7.605 1.00 92.00 82 GLU A O 1
ATOM 656 N N . CYS A 1 83 ? 4.629 1.556 -6.330 1.00 94.00 83 CYS A N 1
ATOM 657 C CA . CYS A 1 83 ? 4.019 2.462 -7.306 1.00 94.00 83 CYS A CA 1
ATOM 658 C C . CYS A 1 83 ? 4.880 3.709 -7.542 1.00 94.00 83 CYS A C 1
ATOM 660 O O . CYS A 1 83 ? 4.992 4.161 -8.675 1.00 94.00 83 CYS A O 1
ATOM 662 N N . ASN A 1 84 ? 5.492 4.276 -6.498 1.00 90.69 84 ASN A N 1
ATOM 663 C CA . ASN A 1 84 ? 6.397 5.418 -6.662 1.00 90.69 84 ASN A CA 1
ATOM 664 C C . ASN A 1 84 ? 7.682 5.007 -7.388 1.00 90.69 84 ASN A C 1
ATOM 666 O O . ASN A 1 84 ? 8.078 5.663 -8.342 1.00 90.69 84 ASN A O 1
ATOM 670 N N . ARG A 1 85 ? 8.288 3.880 -6.999 1.00 89.06 85 ARG A N 1
ATOM 671 C CA . ARG A 1 85 ? 9.498 3.369 -7.658 1.00 89.06 85 ARG A CA 1
ATOM 672 C C . ARG A 1 85 ? 9.286 3.126 -9.141 1.00 89.06 85 ARG A C 1
ATOM 674 O O . ARG A 1 85 ? 10.094 3.566 -9.938 1.00 89.06 85 ARG A O 1
ATOM 681 N N . ALA A 1 86 ? 8.189 2.479 -9.518 1.00 90.00 86 ALA A N 1
ATOM 682 C CA . ALA A 1 86 ? 7.880 2.220 -10.919 1.00 90.00 86 ALA A CA 1
ATOM 683 C C . ALA A 1 86 ? 7.654 3.500 -11.752 1.00 90.00 86 ALA A C 1
ATOM 685 O O . ALA A 1 86 ? 7.770 3.445 -12.969 1.00 90.00 86 ALA A O 1
ATOM 686 N N . GLN A 1 87 ? 7.363 4.647 -11.125 1.00 88.75 87 GLN A N 1
ATOM 687 C CA . GLN A 1 87 ? 7.293 5.948 -11.808 1.00 88.75 87 GLN A CA 1
ATOM 688 C C . GLN A 1 87 ? 8.656 6.641 -11.935 1.00 88.75 87 GLN A C 1
ATOM 690 O O . GLN A 1 87 ? 8.826 7.481 -12.813 1.00 88.75 87 GLN A O 1
ATOM 695 N N . GLU A 1 88 ? 9.592 6.332 -11.038 1.00 87.31 88 GLU A N 1
ATOM 696 C CA . GLU A 1 88 ? 10.924 6.947 -10.963 1.00 87.31 88 GLU A CA 1
ATOM 697 C C . GLU A 1 88 ? 12.001 6.127 -11.690 1.00 87.31 88 GLU A C 1
ATOM 699 O O . GLU A 1 88 ? 13.120 6.600 -11.857 1.00 87.31 88 GLU A O 1
ATOM 704 N N . VAL A 1 89 ? 11.683 4.898 -12.105 1.00 86.50 89 VAL A N 1
ATOM 705 C CA . VAL A 1 89 ? 12.602 4.024 -12.840 1.00 86.50 89 VAL A CA 1
ATOM 706 C C . VAL A 1 89 ? 12.831 4.575 -14.249 1.00 86.50 89 VAL A C 1
ATOM 708 O O . VAL A 1 89 ? 11.895 4.733 -15.033 1.00 86.50 89 VAL A O 1
ATOM 711 N N . GLU A 1 90 ? 14.099 4.808 -14.576 1.00 82.88 90 GLU A N 1
ATOM 712 C CA . GLU A 1 90 ? 14.564 5.188 -15.908 1.00 82.88 90 GLU A CA 1
ATOM 713 C C . GLU A 1 90 ? 15.306 4.012 -16.562 1.00 82.88 90 GLU A C 1
ATOM 715 O O . GLU A 1 90 ? 16.017 3.262 -15.893 1.00 82.88 90 GLU A O 1
ATOM 720 N N . GLU A 1 91 ? 15.162 3.845 -17.880 1.00 79.81 91 GLU A N 1
ATOM 721 C CA . GLU A 1 91 ? 15.802 2.751 -18.637 1.00 79.81 91 GLU A CA 1
ATOM 722 C C . GLU A 1 91 ? 17.337 2.813 -18.581 1.00 79.81 91 GLU A C 1
ATOM 724 O O . GLU A 1 91 ? 18.007 1.781 -18.563 1.00 79.81 91 GLU A O 1
ATOM 729 N N . ASP A 1 92 ? 17.884 4.022 -18.465 1.00 84.12 92 ASP A N 1
ATOM 730 C CA . ASP A 1 92 ? 19.323 4.271 -18.403 1.00 84.12 92 ASP A CA 1
ATOM 731 C C . ASP A 1 92 ? 19.910 4.133 -16.984 1.00 84.12 92 ASP A C 1
ATOM 733 O O . ASP A 1 92 ? 21.121 4.292 -16.806 1.00 84.12 92 ASP A O 1
ATOM 737 N N . ASP A 1 93 ? 19.097 3.830 -15.963 1.00 84.00 93 ASP A N 1
ATOM 738 C CA . ASP A 1 93 ? 19.588 3.648 -14.596 1.00 84.00 93 ASP A CA 1
ATOM 739 C C . ASP A 1 93 ? 20.341 2.301 -14.469 1.00 84.00 93 ASP A C 1
ATOM 741 O O . ASP A 1 93 ? 19.742 1.217 -14.542 1.00 84.00 93 ASP A O 1
ATOM 745 N N . PRO A 1 94 ? 21.669 2.311 -14.240 1.00 81.56 94 PRO A N 1
ATOM 746 C CA . PRO A 1 94 ? 22.468 1.092 -14.148 1.00 81.56 94 PRO A CA 1
ATOM 747 C C . PRO A 1 94 ? 22.075 0.187 -12.966 1.00 81.56 94 PRO A C 1
ATOM 749 O O . PRO A 1 94 ? 22.386 -1.005 -12.984 1.00 81.56 94 PRO A O 1
ATOM 752 N N . GLU A 1 95 ? 21.391 0.707 -11.942 1.00 81.25 95 GLU A N 1
ATOM 753 C CA . GLU A 1 95 ? 20.970 -0.073 -10.775 1.00 81.25 95 GLU A CA 1
ATOM 754 C C . GLU A 1 95 ? 19.700 -0.902 -11.005 1.00 81.25 95 GLU A C 1
ATOM 756 O O . GLU A 1 95 ? 19.472 -1.868 -10.267 1.00 81.25 95 GLU A O 1
ATOM 761 N N . VAL A 1 96 ? 18.880 -0.543 -11.999 1.00 83.00 96 VAL A N 1
ATOM 762 C CA . VAL A 1 96 ? 17.570 -1.171 -12.262 1.00 83.00 96 VAL A CA 1
ATOM 763 C C . VAL A 1 96 ? 17.349 -1.572 -13.719 1.00 83.00 96 VAL A C 1
ATOM 765 O O . VAL A 1 96 ? 16.429 -2.334 -13.987 1.00 83.00 96 VAL A O 1
ATOM 768 N N . SER A 1 97 ? 18.221 -1.164 -14.642 1.00 81.00 97 SER A N 1
ATOM 769 C CA . SER A 1 97 ? 18.173 -1.524 -16.072 1.00 81.00 97 SER A CA 1
ATOM 770 C C . SER A 1 97 ? 18.204 -3.030 -16.350 1.00 81.00 97 SER A C 1
ATOM 772 O O . SER A 1 97 ? 17.759 -3.475 -17.399 1.00 81.00 97 SER A O 1
ATOM 774 N N . HIS A 1 98 ? 18.701 -3.836 -15.409 1.00 82.75 98 HIS A N 1
ATOM 775 C CA . HIS A 1 98 ? 18.682 -5.300 -15.495 1.00 82.75 98 HIS A CA 1
ATOM 776 C C . HIS A 1 98 ? 17.386 -5.936 -14.956 1.00 82.75 98 HIS A C 1
ATOM 778 O O . HIS A 1 98 ? 17.265 -7.161 -14.938 1.00 82.75 98 HIS A O 1
ATOM 784 N N . LEU A 1 99 ? 16.448 -5.131 -14.451 1.00 86.06 99 LEU A N 1
ATOM 785 C CA . LEU A 1 99 ? 15.188 -5.565 -13.851 1.00 86.06 99 LEU A CA 1
ATOM 786 C C . LEU A 1 99 ? 14.030 -5.232 -14.796 1.00 86.06 99 LEU A C 1
ATOM 788 O O . LEU A 1 99 ? 13.261 -4.302 -14.555 1.00 86.06 99 LEU A O 1
ATOM 792 N N . ASP A 1 100 ? 13.883 -6.037 -15.852 1.00 86.69 100 ASP A N 1
ATOM 793 C CA . ASP A 1 100 ? 12.872 -5.852 -16.907 1.00 86.69 100 ASP A CA 1
ATOM 794 C C . ASP A 1 100 ? 11.452 -5.645 -16.355 1.00 86.69 100 ASP A C 1
ATOM 796 O O . ASP A 1 100 ? 10.660 -4.888 -16.918 1.00 86.69 100 ASP A O 1
ATOM 800 N N . PHE A 1 101 ? 11.116 -6.280 -15.229 1.00 88.25 101 PHE A N 1
ATOM 801 C CA . PHE A 1 101 ? 9.792 -6.152 -14.625 1.00 88.25 101 PHE A CA 1
ATOM 802 C C . PHE A 1 101 ? 9.491 -4.760 -14.054 1.00 88.25 101 PHE A C 1
ATOM 804 O O . PHE A 1 101 ? 8.323 -4.380 -13.979 1.00 88.25 101 PHE A O 1
ATOM 811 N N . LEU A 1 102 ? 10.512 -4.003 -13.639 1.00 86.81 102 LEU A N 1
ATOM 812 C CA . LEU A 1 102 ? 10.338 -2.632 -13.156 1.00 86.81 102 LEU A CA 1
ATOM 813 C C . LEU A 1 102 ? 10.104 -1.676 -14.321 1.00 86.81 102 LEU A C 1
ATOM 815 O O . LEU A 1 102 ? 9.208 -0.841 -14.240 1.00 86.81 102 LEU A O 1
ATOM 819 N N . LEU A 1 103 ? 10.849 -1.855 -15.415 1.00 86.31 103 LEU A N 1
ATOM 820 C CA . LEU A 1 103 ? 10.695 -1.074 -16.646 1.00 86.31 103 LEU A CA 1
ATOM 821 C C . LEU A 1 103 ? 9.325 -1.292 -17.299 1.00 86.31 103 LEU A C 1
ATOM 823 O O . LEU A 1 103 ? 8.738 -0.369 -17.853 1.00 86.31 103 LEU A O 1
ATOM 827 N N . ASN A 1 104 ? 8.7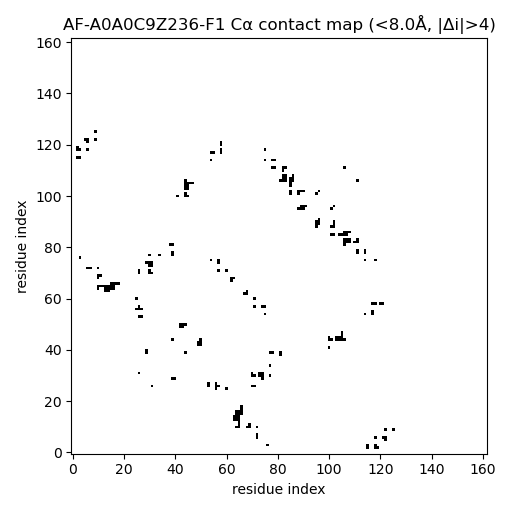90 -2.510 -17.192 1.00 89.62 104 ASN A N 1
ATOM 828 C CA . ASN A 1 104 ? 7.482 -2.889 -17.729 1.00 89.62 104 ASN A CA 1
ATOM 829 C C . ASN A 1 104 ? 6.372 -2.900 -16.662 1.00 89.62 104 ASN A C 1
ATOM 831 O O . ASN A 1 104 ? 5.324 -3.521 -16.851 1.00 89.62 104 ASN A O 1
ATOM 835 N N . SER A 1 105 ? 6.603 -2.249 -15.521 1.00 91.56 105 SER A N 1
ATOM 836 C CA . SER A 1 105 ? 5.677 -2.260 -14.394 1.00 91.56 105 SER A CA 1
ATOM 837 C C . SER A 1 105 ? 4.359 -1.568 -14.744 1.00 91.56 105 SER A C 1
ATOM 839 O O . SER A 1 105 ? 4.322 -0.428 -15.200 1.00 91.56 105 SER A O 1
ATOM 841 N N . ASN A 1 106 ? 3.244 -2.223 -14.424 1.00 92.31 106 ASN A N 1
ATOM 842 C CA . ASN A 1 106 ? 1.904 -1.641 -14.511 1.00 92.31 106 ASN A CA 1
ATOM 843 C C . ASN A 1 106 ? 1.557 -0.757 -13.296 1.00 92.31 106 ASN A C 1
ATOM 845 O O . ASN A 1 106 ? 0.433 -0.250 -13.192 1.00 92.31 106 ASN A O 1
ATOM 849 N N . LEU A 1 107 ? 2.493 -0.579 -12.357 1.00 91.12 107 LEU A N 1
ATOM 850 C CA . LEU A 1 107 ? 2.321 0.227 -11.147 1.00 91.12 107 LEU A CA 1
ATOM 851 C C . LEU A 1 107 ? 2.629 1.701 -11.416 1.00 91.12 107 LEU A C 1
ATOM 853 O O . LEU A 1 107 ? 3.685 2.205 -11.065 1.00 91.12 107 LEU A O 1
ATOM 857 N N . GLY A 1 108 ? 1.695 2.396 -12.058 1.00 87.50 108 GLY A N 1
ATOM 858 C CA . GLY A 1 108 ? 1.787 3.840 -12.292 1.00 87.50 108 GLY A CA 1
ATOM 859 C C . GLY A 1 108 ? 0.992 4.682 -11.288 1.00 87.50 108 GLY A C 1
ATOM 860 O O . GLY A 1 108 ? 0.478 4.184 -10.284 1.00 87.50 108 GLY A O 1
ATOM 861 N N . ILE A 1 109 ? 0.802 5.962 -11.630 1.00 91.38 109 ILE A N 1
ATOM 862 C CA . ILE A 1 109 ? 0.022 6.947 -10.853 1.00 91.38 109 ILE A CA 1
ATOM 863 C C . ILE A 1 109 ? -1.356 6.398 -10.460 1.00 91.38 109 ILE A C 1
ATOM 865 O O . ILE A 1 109 ? -1.740 6.473 -9.297 1.00 91.38 109 ILE A O 1
ATOM 869 N N . GLN A 1 110 ? -2.069 5.768 -11.400 1.00 93.56 110 GLN A N 1
ATOM 870 C CA . GLN A 1 110 ? -3.404 5.225 -11.135 1.00 93.56 110 GLN A CA 1
ATOM 871 C C . GLN A 1 110 ? -3.403 4.182 -10.009 1.00 93.56 110 GLN A C 1
ATOM 873 O O . GLN A 1 110 ? -4.328 4.136 -9.207 1.00 93.56 110 GLN A O 1
ATOM 878 N N . ARG A 1 111 ? -2.358 3.351 -9.922 1.00 95.00 111 ARG A N 1
ATOM 879 C CA . ARG A 1 111 ? -2.239 2.324 -8.878 1.00 95.00 111 ARG A CA 1
ATOM 880 C C . ARG A 1 111 ? -1.881 2.933 -7.530 1.00 95.00 111 ARG A C 1
ATOM 882 O O . ARG A 1 111 ? -2.390 2.476 -6.511 1.00 95.00 111 ARG A O 1
ATOM 889 N N . ALA A 1 112 ? -1.077 3.996 -7.520 1.00 95.19 112 ALA A N 1
ATOM 890 C CA . ALA A 1 112 ? -0.842 4.775 -6.309 1.00 95.19 112 ALA A CA 1
ATOM 891 C C . ALA A 1 112 ? -2.146 5.406 -5.788 1.00 95.19 112 ALA A C 1
ATOM 893 O O . ALA A 1 112 ? -2.407 5.368 -4.586 1.00 95.19 112 ALA A O 1
ATOM 894 N N . GLU A 1 113 ? -2.989 5.938 -6.678 1.00 95.62 113 GLU A N 1
ATOM 895 C CA . GLU A 1 113 ? -4.312 6.464 -6.321 1.00 95.62 113 GLU A CA 1
ATOM 896 C C . GLU A 1 113 ? -5.233 5.377 -5.757 1.00 95.62 113 GLU A C 1
ATOM 898 O O . GLU A 1 113 ? -5.845 5.600 -4.714 1.00 95.62 113 GLU A O 1
ATOM 903 N N . ASP A 1 114 ? -5.276 4.191 -6.375 1.00 96.69 114 ASP A N 1
ATOM 904 C CA . ASP A 1 114 ? -6.057 3.054 -5.870 1.00 96.69 114 ASP A CA 1
ATOM 905 C C . ASP A 1 114 ? -5.654 2.701 -4.422 1.00 96.69 114 ASP A C 1
ATOM 907 O O . ASP A 1 114 ? -6.512 2.498 -3.560 1.00 96.69 114 ASP A O 1
ATOM 911 N N . VAL A 1 115 ? -4.348 2.699 -4.120 1.00 96.94 115 VAL A N 1
ATOM 912 C CA . VAL A 1 115 ? -3.834 2.459 -2.758 1.00 96.94 115 VAL A CA 1
ATOM 913 C C . VAL A 1 115 ? -4.267 3.562 -1.796 1.00 96.94 115 VAL A C 1
ATOM 915 O O . VAL A 1 115 ? -4.656 3.276 -0.664 1.00 96.94 115 VAL A O 1
ATOM 918 N N . LEU A 1 116 ? -4.231 4.826 -2.222 1.00 96.69 116 LEU A N 1
ATOM 919 C CA . LEU A 1 116 ? -4.676 5.944 -1.389 1.00 96.69 116 LEU A CA 1
ATOM 920 C C . LEU A 1 116 ? -6.186 5.904 -1.117 1.00 96.69 116 LEU A C 1
ATOM 922 O O . LEU A 1 116 ? -6.591 6.239 -0.004 1.00 96.69 116 LEU A O 1
ATOM 926 N N . CYS A 1 117 ? -6.999 5.470 -2.080 1.00 96.94 117 CYS A N 1
ATOM 927 C CA . CYS A 1 117 ? -8.429 5.225 -1.882 1.00 96.94 117 CYS A CA 1
ATOM 928 C C . CYS A 1 117 ? -8.660 4.107 -0.855 1.00 96.94 117 CYS A C 1
ATOM 930 O O . CYS A 1 117 ? -9.432 4.291 0.084 1.00 96.94 117 CYS A O 1
ATOM 932 N N . ALA A 1 118 ? -7.932 2.990 -0.957 1.00 97.00 118 ALA A N 1
ATOM 933 C CA . ALA A 1 118 ? -8.014 1.912 0.029 1.00 97.00 118 ALA A CA 1
ATOM 934 C C . ALA A 1 118 ? -7.608 2.381 1.439 1.00 97.00 118 ALA A C 1
ATOM 936 O O . ALA A 1 118 ? -8.253 2.026 2.425 1.00 97.00 118 ALA A O 1
ATOM 937 N N . VAL A 1 119 ? -6.578 3.229 1.554 1.00 97.19 119 VAL A N 1
ATOM 938 C CA . VAL A 1 119 ? -6.191 3.858 2.830 1.00 97.19 119 VAL A CA 1
ATOM 939 C C . VAL A 1 119 ? -7.352 4.665 3.420 1.00 97.19 119 VAL A C 1
ATOM 941 O O . VAL A 1 119 ? -7.620 4.554 4.616 1.00 97.19 119 VAL A O 1
ATOM 944 N N . GLU A 1 120 ? -8.068 5.448 2.611 1.00 96.38 120 GLU A N 1
ATOM 945 C CA . GLU A 1 120 ? -9.249 6.194 3.068 1.00 96.38 120 GLU A CA 1
ATOM 946 C C . GLU A 1 120 ? -10.382 5.267 3.520 1.00 96.38 120 GLU A C 1
ATOM 948 O O . GLU A 1 120 ? -10.964 5.502 4.583 1.00 96.38 120 GLU A O 1
ATOM 953 N N . SER A 1 121 ? -10.650 4.186 2.782 1.00 95.75 121 SER A N 1
ATOM 954 C CA . SER A 1 121 ? -11.623 3.159 3.173 1.00 95.75 121 SER A CA 1
ATOM 955 C C . SER A 1 121 ? -11.286 2.537 4.532 1.00 95.75 121 SER A C 1
ATOM 957 O O . SER A 1 121 ? -12.162 2.369 5.384 1.00 95.75 121 SER A O 1
ATOM 959 N N . VAL A 1 122 ? -10.012 2.202 4.770 1.00 95.25 122 VAL A N 1
ATOM 960 C CA . VAL A 1 122 ? -9.555 1.629 6.047 1.00 95.25 122 VAL A CA 1
ATOM 961 C C . VAL A 1 122 ? -9.712 2.641 7.184 1.00 95.25 122 VAL A C 1
ATOM 963 O O . VAL A 1 122 ? -10.271 2.295 8.224 1.00 95.25 122 VAL A O 1
ATOM 966 N N . ILE A 1 123 ? -9.294 3.895 6.979 1.00 95.25 123 ILE A N 1
ATOM 967 C CA . ILE A 1 123 ? -9.461 4.979 7.962 1.00 95.25 123 ILE A CA 1
ATOM 968 C C . ILE A 1 123 ? -10.935 5.143 8.336 1.00 95.25 123 ILE A C 1
ATOM 970 O O . ILE A 1 123 ? -11.267 5.131 9.520 1.00 95.25 123 ILE A O 1
ATOM 974 N N . ALA A 1 124 ? -11.825 5.234 7.344 1.00 94.31 124 ALA A N 1
ATOM 975 C CA . ALA A 1 124 ? -13.253 5.415 7.578 1.00 94.31 124 ALA A CA 1
ATOM 976 C C . ALA A 1 124 ? -13.848 4.276 8.424 1.00 94.31 124 ALA A C 1
ATOM 978 O O . ALA A 1 124 ? -14.664 4.528 9.311 1.00 94.31 124 ALA A O 1
ATOM 979 N N . ARG A 1 125 ? -13.416 3.026 8.202 1.00 93.25 125 ARG A N 1
ATOM 980 C CA . ARG A 1 125 ? -13.851 1.877 9.015 1.00 93.25 125 ARG A CA 1
ATOM 981 C C . ARG A 1 125 ? -13.342 1.948 10.454 1.00 93.25 125 ARG A C 1
ATOM 983 O O . ARG A 1 125 ? -14.111 1.660 11.370 1.00 93.25 125 ARG A O 1
ATOM 990 N N . LEU A 1 126 ? -12.084 2.337 10.666 1.00 91.44 126 LEU A N 1
ATOM 991 C CA . LEU A 1 126 ? -11.518 2.486 12.012 1.00 91.44 126 LEU A CA 1
ATOM 992 C C . LEU A 1 126 ? -12.218 3.596 12.802 1.00 91.44 126 LEU A C 1
ATOM 994 O O . LEU A 1 126 ? -12.552 3.411 13.971 1.00 91.44 126 LEU A O 1
ATOM 998 N N . GLU A 1 127 ? -12.501 4.725 12.155 1.00 90.94 127 GLU A N 1
ATOM 999 C CA . GLU A 1 127 ? -13.211 5.841 12.782 1.00 90.94 127 GLU A CA 1
ATOM 1000 C C . GLU A 1 127 ? -14.652 5.463 13.149 1.00 90.94 127 GLU A C 1
ATOM 1002 O O . GLU A 1 127 ? -15.105 5.778 14.246 1.00 90.94 127 GLU A O 1
ATOM 1007 N N . GLN A 1 128 ? -15.356 4.711 12.295 1.00 86.06 128 GLN A N 1
ATOM 1008 C CA . GLN A 1 128 ? -16.696 4.195 12.607 1.00 86.06 128 GLN A CA 1
ATOM 1009 C C . GLN A 1 128 ? -16.694 3.196 13.773 1.00 86.06 128 GLN A C 1
ATOM 1011 O O . GLN A 1 128 ? -17.630 3.192 14.570 1.00 86.06 128 GLN A O 1
ATOM 1016 N N . GLY A 1 129 ? -15.653 2.366 13.892 1.00 69.25 129 GLY A N 1
ATOM 1017 C CA . GLY A 1 129 ? -15.489 1.436 15.015 1.00 69.25 129 GLY A CA 1
ATOM 1018 C C . GLY A 1 129 ? -15.191 2.136 16.346 1.00 69.25 129 GLY A C 1
ATOM 1019 O O . GLY A 1 129 ? -15.656 1.687 17.390 1.00 69.25 129 GLY A O 1
ATOM 1020 N N . SER A 1 130 ? -14.477 3.264 16.306 1.00 59.44 130 SER A N 1
ATOM 1021 C CA . SER A 1 130 ? -14.129 4.072 17.484 1.00 59.44 130 SER A CA 1
ATOM 1022 C C . SER A 1 130 ? -15.343 4.774 18.114 1.00 59.44 130 SER A C 1
ATOM 1024 O O . SER A 1 130 ? -15.457 4.854 19.336 1.00 59.44 130 SER A O 1
ATOM 1026 N N . VAL A 1 131 ? -16.322 5.194 17.303 1.00 55.38 131 VAL A N 1
ATOM 1027 C CA . VAL A 1 131 ? -17.540 5.894 17.772 1.00 55.38 131 VAL A CA 1
ATOM 1028 C C . VAL A 1 131 ? -18.462 5.002 18.636 1.00 55.38 131 VAL A C 1
ATOM 1030 O O . VAL A 1 131 ? -19.378 5.507 19.281 1.00 55.38 131 VAL A O 1
ATOM 1033 N N . GLY A 1 132 ? -18.218 3.687 18.706 1.00 42.94 132 GLY A N 1
ATOM 1034 C CA . GLY A 1 132 ? -18.992 2.736 19.517 1.00 42.94 132 GLY A CA 1
ATOM 1035 C C . GLY A 1 132 ? -18.411 2.383 20.893 1.00 42.94 132 GLY A C 1
ATOM 1036 O O . GLY A 1 132 ? -19.043 1.624 21.625 1.00 42.94 132 GLY A O 1
ATOM 1037 N N . MET A 1 133 ? -17.231 2.891 21.262 1.00 41.50 133 MET A N 1
ATOM 1038 C CA . MET A 1 133 ? -16.551 2.553 22.520 1.00 41.50 133 MET A CA 1
ATOM 1039 C C . MET A 1 133 ? -16.475 3.767 23.456 1.00 41.50 133 MET A C 1
ATOM 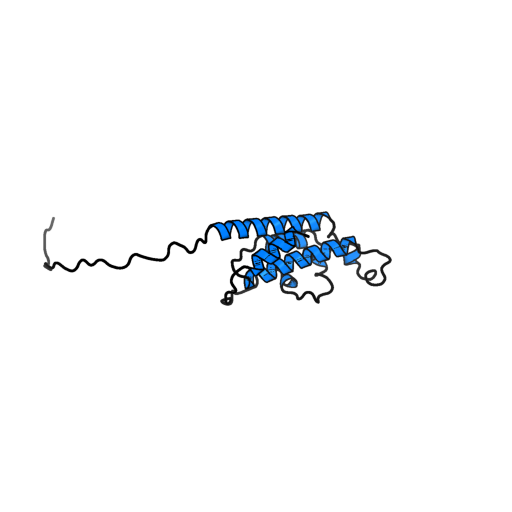1041 O O . MET A 1 133 ? -15.406 4.324 23.682 1.00 41.50 133 MET A O 1
ATOM 1045 N N . ASN A 1 134 ? -17.613 4.168 24.033 1.00 35.62 134 ASN A N 1
ATOM 1046 C CA . ASN A 1 134 ? -17.611 5.008 25.235 1.00 35.62 134 ASN A CA 1
ATOM 1047 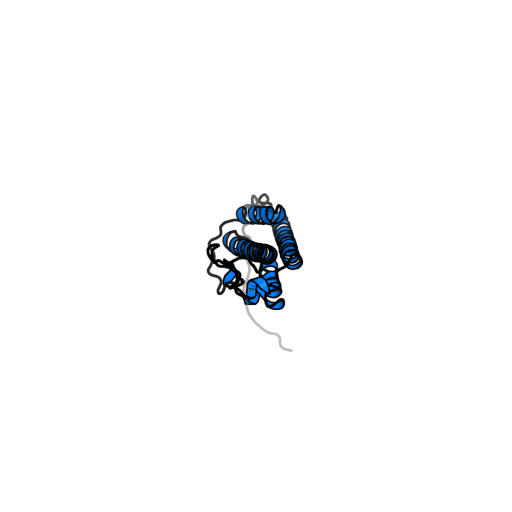C C . ASN A 1 134 ? -17.420 4.110 26.474 1.00 35.62 134 ASN A C 1
ATOM 1049 O O . ASN A 1 134 ? -18.259 3.239 26.705 1.00 35.62 134 ASN A O 1
ATOM 1053 N N . PRO A 1 135 ? -16.374 4.305 27.300 1.00 40.09 135 PRO A N 1
ATOM 1054 C CA . PRO A 1 135 ? -16.141 3.507 28.510 1.00 40.09 135 PRO A CA 1
ATOM 1055 C C . PRO A 1 135 ? -17.013 3.884 29.726 1.00 40.09 135 PRO A C 1
ATOM 1057 O O . PRO A 1 135 ? -16.746 3.402 30.822 1.00 40.09 135 PRO A O 1
ATOM 1060 N N . GLU A 1 136 ? -18.021 4.751 29.589 1.00 42.81 136 GLU A N 1
ATOM 1061 C CA . GLU A 1 136 ? -18.686 5.397 30.740 1.00 42.81 136 GLU A CA 1
ATOM 1062 C C . GLU A 1 136 ? -19.995 4.749 31.247 1.00 42.81 136 GLU A C 1
ATOM 1064 O O . GLU A 1 136 ? -20.662 5.339 32.089 1.00 42.81 136 GLU A O 1
ATOM 1069 N N . GLU A 1 137 ? -20.363 3.527 30.843 1.00 46.94 137 GLU A N 1
ATOM 1070 C CA . GLU A 1 137 ? -21.565 2.848 31.388 1.00 46.94 137 GLU A CA 1
ATOM 1071 C C . GLU A 1 137 ? -21.307 1.413 31.889 1.00 46.94 137 GLU A C 1
ATOM 1073 O O . GLU A 1 137 ? -22.083 0.491 31.651 1.00 46.94 137 GLU A O 1
ATOM 1078 N N . MET A 1 138 ? -20.220 1.203 32.634 1.00 41.25 138 MET A N 1
ATOM 1079 C CA . MET A 1 138 ? -20.076 0.019 33.494 1.00 41.25 138 MET A CA 1
ATOM 1080 C C . MET A 1 138 ? -19.743 0.432 34.926 1.00 41.25 138 MET A C 1
ATOM 1082 O O . MET A 1 138 ? -18.687 0.105 35.453 1.00 41.25 138 MET A O 1
ATOM 1086 N N . ASP A 1 139 ? -20.674 1.127 35.579 1.00 39.44 139 ASP A N 1
ATOM 1087 C CA . ASP A 1 139 ? -20.796 0.997 37.027 1.00 39.44 139 ASP A CA 1
ATOM 1088 C C . ASP A 1 139 ? -22.238 1.218 37.508 1.00 39.44 139 ASP A C 1
ATOM 1090 O O . ASP A 1 139 ? -22.975 2.043 36.977 1.00 39.44 139 ASP A O 1
ATOM 1094 N N . ASN A 1 140 ? -22.600 0.471 38.550 1.00 35.62 140 ASN A N 1
ATOM 1095 C CA . ASN A 1 140 ? -23.879 0.435 39.269 1.00 35.62 140 ASN A CA 1
ATOM 1096 C C . ASN A 1 140 ? -25.115 -0.179 38.582 1.00 35.62 140 ASN A C 1
ATOM 1098 O O . ASN A 1 140 ? -25.997 0.510 38.082 1.00 35.62 140 ASN A O 1
ATOM 1102 N N . HIS A 1 141 ? -25.328 -1.471 38.848 1.00 41.03 141 HIS A N 1
ATOM 1103 C CA . HIS A 1 141 ? -26.398 -1.810 39.794 1.00 41.03 141 HIS A CA 1
ATOM 1104 C C . HIS A 1 141 ? -26.147 -3.168 40.454 1.00 41.03 141 HIS A C 1
ATOM 1106 O O . HIS A 1 141 ? -26.398 -4.231 39.889 1.00 41.03 141 HIS A O 1
ATOM 1112 N N . LYS A 1 142 ? -25.655 -3.103 41.692 1.00 40.78 142 LYS A N 1
ATOM 1113 C CA . LYS A 1 142 ? -25.634 -4.211 42.639 1.00 40.78 142 LYS A CA 1
ATOM 1114 C C . LYS A 1 142 ? -26.867 -4.118 43.546 1.00 40.78 142 LYS A C 1
ATOM 1116 O O . LYS A 1 142 ? -27.194 -3.038 44.031 1.00 40.78 142 LYS A O 1
ATOM 1121 N N . ASP A 1 143 ? -27.477 -5.277 43.764 1.00 40.28 143 ASP A N 1
ATOM 1122 C CA . ASP A 1 143 ? -28.293 -5.695 44.908 1.00 40.28 143 ASP A CA 1
ATOM 1123 C C . ASP A 1 143 ? -29.624 -4.975 45.207 1.00 40.28 143 ASP A C 1
ATOM 1125 O O . ASP A 1 143 ? -29.670 -3.870 45.747 1.00 40.28 143 ASP A O 1
ATOM 1129 N N . LYS A 1 144 ? -30.725 -5.722 45.031 1.00 44.47 144 LYS A N 1
ATOM 1130 C CA . LYS A 1 144 ? -31.729 -5.888 46.094 1.00 44.47 144 LYS A CA 1
ATOM 1131 C C . LYS A 1 144 ? -32.455 -7.233 45.985 1.00 44.47 144 LYS A C 1
ATOM 1133 O O . LYS A 1 144 ? -33.198 -7.485 45.044 1.00 44.47 144 LYS A O 1
ATOM 1138 N N . GLU A 1 145 ? -32.140 -8.071 46.971 1.00 37.28 145 GLU A N 1
ATOM 1139 C CA . GLU A 1 145 ? -32.944 -9.128 47.595 1.00 37.28 145 GLU A CA 1
ATOM 1140 C C . GLU A 1 145 ? -34.445 -9.120 47.280 1.00 37.28 145 GLU A C 1
ATOM 1142 O O . GLU A 1 145 ? -35.116 -8.115 47.486 1.00 37.28 145 GLU A O 1
ATOM 1147 N N . ASP A 1 146 ? -34.981 -10.306 46.982 1.00 39.06 146 ASP A N 1
ATOM 1148 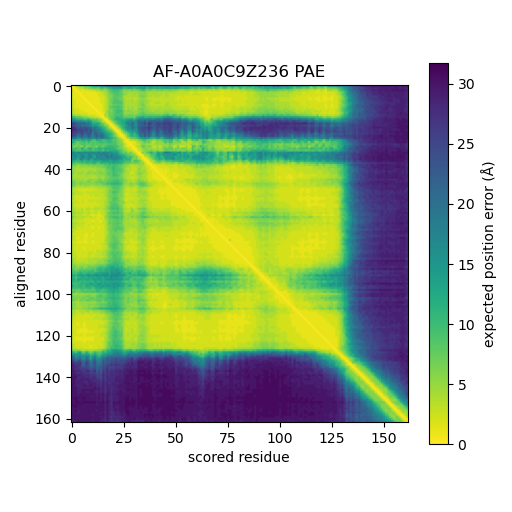C CA . ASP A 1 146 ? -36.152 -10.784 47.716 1.00 39.06 146 ASP A CA 1
ATOM 1149 C C . ASP A 1 146 ? -36.079 -12.306 47.894 1.00 39.06 146 ASP A C 1
ATOM 1151 O O . ASP A 1 146 ? -36.049 -13.095 46.944 1.00 39.06 146 ASP A O 1
ATOM 1155 N N . ALA A 1 147 ? -35.996 -12.700 49.161 1.00 38.31 147 ALA A N 1
ATOM 1156 C CA . ALA A 1 147 ? -35.979 -14.069 49.632 1.00 38.31 147 ALA A CA 1
ATOM 1157 C C . ALA A 1 147 ? -37.406 -14.626 49.780 1.00 38.31 147 ALA A C 1
ATOM 1159 O O . ALA A 1 147 ? -38.312 -13.960 50.270 1.00 38.31 147 ALA A O 1
ATOM 1160 N N . GLU A 1 148 ? -37.541 -15.899 49.398 1.00 39.84 148 GLU A N 1
ATOM 1161 C CA . GLU A 1 148 ? -38.429 -16.931 49.951 1.00 39.84 148 GLU A CA 1
ATOM 1162 C C . GLU A 1 148 ? -39.865 -16.573 50.386 1.00 39.84 148 GLU A C 1
ATOM 1164 O O . GLU A 1 148 ? -40.066 -16.037 51.471 1.00 39.84 148 GLU A O 1
ATOM 1169 N N . LYS A 1 149 ? -40.864 -17.194 49.727 1.00 42.59 149 LYS A N 1
ATOM 1170 C CA . LYS A 1 149 ? -41.909 -17.984 50.427 1.00 42.59 149 LYS A CA 1
ATOM 1171 C C . LYS A 1 149 ? -42.389 -19.205 49.622 1.00 42.59 149 LYS A C 1
ATOM 1173 O O . LYS A 1 149 ? -43.246 -19.114 48.757 1.00 42.59 149 LYS A O 1
ATOM 1178 N N . LYS A 1 150 ? -41.829 -20.360 49.998 1.00 37.59 150 LYS A N 1
ATOM 1179 C CA . LYS A 1 150 ? -42.493 -21.614 50.419 1.00 37.59 150 LYS A CA 1
ATOM 1180 C C . LYS A 1 150 ? -43.790 -22.105 49.729 1.00 37.59 150 LYS A C 1
ATOM 1182 O O . LYS A 1 150 ? -44.872 -21.590 49.976 1.00 37.59 150 LYS A O 1
ATOM 1187 N N . ALA A 1 151 ? -43.637 -23.318 49.181 1.00 36.62 151 ALA A N 1
ATOM 1188 C CA . ALA A 1 151 ? -44.301 -24.570 49.596 1.00 36.62 151 ALA A CA 1
ATOM 1189 C C . ALA A 1 151 ? -45.608 -25.042 48.922 1.00 36.62 151 ALA A C 1
ATOM 1191 O O . ALA A 1 151 ? -46.662 -24.428 49.031 1.00 36.62 151 ALA A O 1
ATOM 1192 N N . GLY A 1 152 ? -45.517 -26.285 48.424 1.00 34.56 152 GLY A N 1
ATOM 1193 C CA . GLY A 1 152 ? -46.603 -27.262 48.276 1.00 34.56 152 GLY A CA 1
ATOM 1194 C C . GLY A 1 152 ? -46.901 -27.638 46.818 1.00 34.56 152 GLY A C 1
ATOM 1195 O O . GLY A 1 152 ? -47.039 -26.764 45.982 1.00 34.56 152 GLY A O 1
ATOM 1196 N N . THR A 1 153 ? -47.060 -28.893 46.393 1.00 38.84 153 THR A N 1
ATOM 1197 C CA . THR A 1 153 ? -46.952 -30.213 47.034 1.00 38.84 153 THR A CA 1
ATOM 1198 C C . THR A 1 153 ? -46.957 -31.245 45.895 1.00 38.84 153 THR A C 1
ATOM 1200 O O . THR A 1 153 ? -47.760 -31.125 44.972 1.00 38.84 153 THR A O 1
ATOM 1203 N N . SER A 1 154 ? -46.113 -32.274 45.959 1.00 45.66 154 SER A N 1
ATOM 1204 C CA . SER A 1 154 ? -46.246 -33.492 45.146 1.00 45.66 154 SER A CA 1
ATOM 1205 C C . SER A 1 154 ? -47.517 -34.274 45.513 1.00 45.66 154 SER A C 1
ATOM 1207 O O . SER A 1 154 ? -47.780 -34.449 46.701 1.00 45.66 154 SER A O 1
ATOM 1209 N N . LYS A 1 155 ? -48.254 -34.780 44.512 1.00 47.09 155 LYS A N 1
ATOM 1210 C CA . LYS A 1 155 ? -49.113 -35.996 44.512 1.00 47.09 155 LYS A CA 1
ATOM 1211 C C . LYS A 1 155 ? -49.593 -36.225 43.068 1.00 47.09 155 LYS A C 1
ATOM 1213 O O . LYS A 1 155 ? -50.212 -35.351 42.483 1.00 47.09 155 LYS A O 1
ATOM 1218 N N . GLU A 1 156 ? -49.081 -37.217 42.348 1.00 42.22 156 GLU A N 1
ATOM 1219 C CA . GLU A 1 156 ? -49.464 -38.638 42.397 1.0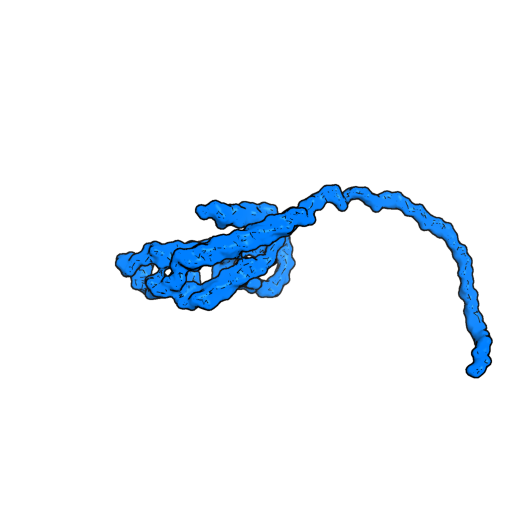0 42.22 156 GLU A CA 1
ATOM 1220 C C . GLU A 1 156 ? -50.812 -38.941 41.706 1.00 42.22 156 GLU A C 1
ATOM 1222 O O . GLU A 1 156 ? -51.875 -38.618 42.217 1.00 42.22 156 GLU A O 1
ATOM 1227 N N . LYS A 1 157 ? -50.677 -39.587 40.537 1.00 44.19 157 LYS A N 1
ATOM 1228 C CA . LYS A 1 157 ? -51.490 -40.645 39.907 1.00 44.19 157 LYS A CA 1
ATOM 1229 C C . LYS A 1 157 ? -53.033 -40.563 39.868 1.00 44.19 157 LYS A C 1
ATOM 1231 O O . LYS A 1 157 ? -53.723 -40.559 40.874 1.00 44.19 157 LYS A O 1
ATOM 1236 N N . GLU A 1 158 ? -53.507 -40.842 38.648 1.00 40.66 158 GLU A N 1
ATOM 1237 C CA . GLU A 1 158 ? -54.489 -41.889 38.301 1.00 40.66 158 GLU A CA 1
ATOM 1238 C C . GLU A 1 158 ? -55.867 -41.453 37.759 1.00 40.66 158 GLU A C 1
ATOM 1240 O O . GLU A 1 158 ? -56.645 -40.771 38.411 1.00 40.66 158 GLU A O 1
ATOM 1245 N N . LYS A 1 159 ? -56.166 -42.028 36.579 1.00 44.31 159 LYS A N 1
ATOM 1246 C CA . LYS A 1 159 ? -57.468 -42.340 35.955 1.00 44.31 159 LYS A CA 1
ATOM 1247 C C . LYS A 1 159 ? -58.409 -41.194 35.561 1.00 44.31 159 LYS A C 1
ATOM 1249 O O . LYS A 1 159 ? -59.141 -40.661 36.378 1.00 44.31 159 LYS A O 1
ATOM 1254 N N . ALA A 1 160 ? -58.648 -41.112 34.250 1.00 46.44 160 ALA A N 1
ATOM 1255 C CA . ALA A 1 160 ? -59.964 -41.472 33.717 1.00 46.44 160 ALA A CA 1
ATOM 1256 C C . ALA A 1 160 ? -59.855 -41.926 32.253 1.00 46.44 160 ALA A C 1
ATOM 1258 O O . ALA A 1 160 ? -59.346 -41.214 31.395 1.00 46.44 160 ALA A O 1
ATOM 1259 N N . ARG A 1 161 ? -60.353 -43.140 32.003 1.00 42.38 161 ARG A N 1
ATOM 1260 C CA . ARG A 1 161 ? -60.718 -43.672 30.688 1.00 42.38 161 ARG A CA 1
ATOM 1261 C C . ARG A 1 161 ? -61.765 -42.769 30.030 1.00 42.38 161 ARG A C 1
ATOM 1263 O O . ARG A 1 161 ? -62.738 -42.415 30.696 1.00 42.38 161 ARG A O 1
ATOM 1270 N N . LYS A 1 162 ? -61.648 -42.568 28.722 1.00 39.97 162 LYS A N 1
ATOM 1271 C CA . LYS A 1 162 ? -62.755 -42.745 27.780 1.00 39.97 162 LYS A CA 1
ATOM 1272 C C . LYS A 1 162 ? -62.197 -43.262 26.467 1.00 39.97 162 LYS A C 1
ATOM 1274 O O . LYS A 1 162 ? -61.108 -42.786 26.090 1.00 39.97 162 LYS A O 1
#

Foldseek 3Di:
DVLLVLLVVLLVPFAADDDPDDPDDLADPCLPDDPPPPADDLCCFQPPVVVVVRLCSLLVDDDRHSVNSVSSSSSLVRLLVLLVQLAVDDCPPPVCVVPVSSVNGPSYPVSNVSSSVSSVSRSVVSVVVVVPDDPPPPDDDDDDDDDDDDDDDDDDDDDDDD

Radius of gyration: 28.08 Å; Cα contacts (8 Å, |Δi|>4): 134; chains: 1; bounding box: 85×57×69 Å